Protein AF-A0A395CRZ8-F1 (afdb_monomer_lite)

Radius of gyration: 16.86 Å; chains: 1; bounding box: 37×49×40 Å

Foldseek 3Di:
DDDDPPPWKWFKDKWKAFQVPGTDPVVVSLVQNVVCCVVVQADADPVVVVVLSVVQVVPDDDGIKIKMWTQTRPRDIDIDIDHDDDDDPPDDDDDDDFPDDDDPPPPCVSTRMPPCVVVVVSVVVD

Structure (mmCIF, N/CA/C/O backbone):
data_AF-A0A395CRZ8-F1
#
_entry.id   AF-A0A395CRZ8-F1
#
loop_
_atom_site.group_PDB
_atom_site.id
_atom_site.type_symbol
_atom_site.label_atom_id
_atom_site.label_alt_id
_atom_site.label_comp_id
_atom_site.label_asym_id
_atom_site.label_entity_id
_atom_site.label_seq_id
_atom_site.pdbx_PDB_ins_code
_atom_site.Cartn_x
_atom_site.Cartn_y
_atom_site.Cartn_z
_atom_site.occupancy
_atom_site.B_iso_or_equiv
_atom_site.auth_seq_id
_atom_site.auth_comp_id
_atom_site.auth_asym_id
_atom_site.auth_atom_id
_atom_site.pdbx_PDB_model_num
ATOM 1 N N . MET A 1 1 ? 19.644 -24.123 -15.838 1.00 33.19 1 MET A N 1
ATOM 2 C CA . MET A 1 1 ? 20.011 -22.693 -15.876 1.00 33.19 1 MET A CA 1
ATOM 3 C C . MET A 1 1 ? 19.369 -22.075 -14.658 1.00 33.19 1 MET A C 1
ATOM 5 O O . MET A 1 1 ? 18.172 -22.239 -14.490 1.00 33.19 1 MET A O 1
ATOM 9 N N . ASN A 1 2 ? 20.184 -21.553 -13.749 1.00 37.94 2 ASN A N 1
ATOM 10 C CA . ASN A 1 2 ? 19.748 -21.073 -12.445 1.00 37.94 2 ASN A CA 1
ATOM 11 C C . ASN A 1 2 ? 19.117 -19.688 -12.638 1.00 37.94 2 ASN A C 1
ATOM 13 O O . ASN A 1 2 ? 19.835 -18.696 -12.740 1.00 37.94 2 ASN A O 1
ATOM 17 N N . GLU A 1 3 ? 17.799 -19.645 -12.809 1.00 33.69 3 GLU A N 1
ATOM 18 C CA . GLU A 1 3 ? 17.032 -18.402 -12.795 1.00 33.69 3 GLU A CA 1
ATOM 19 C C . GLU A 1 3 ? 17.048 -17.898 -11.349 1.00 33.69 3 GLU A C 1
ATOM 21 O O . GLU A 1 3 ? 16.592 -18.595 -10.442 1.00 33.69 3 GLU A O 1
ATOM 26 N N . ALA A 1 4 ? 17.640 -16.728 -11.104 1.00 39.41 4 ALA A N 1
ATOM 27 C CA . ALA A 1 4 ? 17.438 -16.044 -9.833 1.00 39.41 4 ALA A CA 1
ATOM 28 C C . ALA A 1 4 ? 15.918 -15.934 -9.603 1.00 39.41 4 ALA A C 1
ATOM 30 O O . ALA A 1 4 ? 15.211 -15.620 -10.568 1.00 39.41 4 ALA A O 1
ATOM 31 N N . PRO A 1 5 ? 15.388 -16.221 -8.397 1.00 42.19 5 PRO A N 1
ATOM 32 C CA . PRO A 1 5 ? 13.961 -16.066 -8.159 1.00 42.19 5 PRO A CA 1
ATOM 33 C C . PRO A 1 5 ? 13.599 -14.631 -8.534 1.00 42.19 5 PRO A C 1
ATOM 35 O O . PRO A 1 5 ? 14.278 -13.699 -8.099 1.00 42.19 5 PRO A O 1
ATOM 38 N N . ALA A 1 6 ? 12.598 -14.469 -9.403 1.00 53.72 6 ALA A N 1
ATOM 39 C CA . ALA A 1 6 ? 12.046 -13.165 -9.736 1.00 53.72 6 ALA A CA 1
ATOM 40 C C . ALA A 1 6 ? 11.872 -12.394 -8.422 1.00 53.72 6 ALA A C 1
ATOM 42 O O . ALA A 1 6 ? 11.175 -12.898 -7.544 1.00 53.72 6 ALA A O 1
ATOM 43 N N . GLU A 1 7 ? 12.588 -11.274 -8.265 1.00 55.81 7 GLU A N 1
ATOM 44 C CA . GLU A 1 7 ? 12.706 -10.540 -6.998 1.00 55.81 7 GLU A CA 1
ATOM 45 C C . GLU A 1 7 ? 11.369 -10.519 -6.253 1.00 55.81 7 GLU A C 1
ATOM 47 O O . GLU A 1 7 ? 10.356 -10.093 -6.812 1.00 55.81 7 GLU A O 1
ATOM 52 N N . ASP A 1 8 ? 11.355 -11.028 -5.021 1.00 79.06 8 ASP A N 1
ATOM 53 C CA . ASP A 1 8 ? 10.127 -11.201 -4.252 1.00 79.06 8 ASP A CA 1
ATOM 54 C C . ASP A 1 8 ? 9.592 -9.820 -3.846 1.00 79.06 8 ASP A C 1
ATOM 56 O O . ASP A 1 8 ? 10.134 -9.141 -2.974 1.00 79.06 8 ASP A O 1
ATOM 60 N N . PHE A 1 9 ? 8.571 -9.342 -4.557 1.00 94.19 9 PHE A N 1
ATOM 61 C CA . PHE A 1 9 ? 7.915 -8.069 -4.286 1.00 94.19 9 PHE A CA 1
ATOM 62 C C . PHE A 1 9 ? 6.467 -8.287 -3.864 1.00 94.19 9 PHE A C 1
ATOM 64 O O . PHE A 1 9 ? 5.823 -9.252 -4.268 1.00 94.19 9 PHE A O 1
ATOM 71 N N . GLY A 1 10 ? 5.939 -7.346 -3.087 1.00 97.50 10 GLY A N 1
ATOM 72 C CA . GLY A 1 10 ? 4.551 -7.335 -2.647 1.00 97.50 10 GLY A CA 1
ATOM 73 C C . GLY A 1 10 ? 3.709 -6.303 -3.389 1.00 97.50 10 GLY A C 1
ATOM 74 O O . GLY A 1 10 ? 4.233 -5.309 -3.904 1.00 97.50 10 GLY A O 1
ATOM 75 N N . LEU A 1 11 ? 2.394 -6.512 -3.403 1.00 98.50 11 LEU A N 1
ATOM 76 C CA . LEU A 1 11 ? 1.412 -5.497 -3.786 1.00 98.50 11 LEU A CA 1
ATOM 77 C C . LEU A 1 11 ? 1.034 -4.679 -2.555 1.00 98.50 11 LEU A C 1
ATOM 79 O O . LEU A 1 11 ? 0.685 -5.240 -1.525 1.00 98.50 11 LEU A O 1
ATOM 83 N N . ILE A 1 12 ? 1.107 -3.356 -2.647 1.00 98.50 12 ILE A N 1
ATOM 84 C CA . ILE A 1 12 ? 0.843 -2.454 -1.525 1.00 98.50 12 ILE A CA 1
ATOM 85 C C . ILE A 1 12 ? -0.529 -1.825 -1.697 1.00 98.50 12 ILE A C 1
ATOM 87 O O . ILE A 1 12 ? -0.810 -1.220 -2.730 1.00 98.50 12 ILE A O 1
ATOM 91 N N . GLU A 1 13 ? -1.302 -1.801 -0.620 1.00 98.62 13 GLU A N 1
ATOM 92 C CA . GLU A 1 13 ? -2.409 -0.871 -0.457 1.00 98.62 13 GLU A CA 1
ATOM 93 C C . GLU A 1 13 ? -2.166 0.051 0.740 1.00 98.62 13 GLU A C 1
ATOM 95 O O . GLU A 1 13 ? -1.615 -0.343 1.766 1.00 98.62 13 GLU A O 1
ATOM 100 N N . THR A 1 14 ? -2.496 1.334 0.593 1.00 98.31 14 THR A N 1
ATOM 101 C CA . THR A 1 14 ? -2.410 2.311 1.689 1.00 98.31 14 THR A CA 1
ATOM 102 C C . THR A 1 14 ? -3.681 3.131 1.701 1.00 98.31 14 THR A C 1
ATOM 104 O O . THR A 1 14 ? -3.919 3.880 0.756 1.00 98.31 14 THR A O 1
ATOM 107 N N . LEU A 1 15 ? -4.483 2.961 2.746 1.00 98.12 15 LEU A N 1
ATOM 108 C CA . LEU A 1 15 ? -5.813 3.533 2.874 1.00 98.12 15 LEU A CA 1
ATOM 109 C C . LEU A 1 15 ? -5.841 4.541 4.013 1.00 98.12 15 LEU A C 1
ATOM 111 O O . LEU A 1 15 ? -5.145 4.402 5.021 1.00 98.12 15 LEU A O 1
ATOM 115 N N . LEU A 1 16 ? -6.700 5.536 3.853 1.00 98.38 16 LEU A N 1
ATOM 116 C CA . LEU A 1 16 ? -7.154 6.350 4.962 1.00 98.38 16 LEU A CA 1
ATOM 117 C C . LEU A 1 16 ? -8.374 5.676 5.595 1.00 98.38 16 LEU A C 1
ATOM 119 O O . LEU A 1 16 ? -9.312 5.315 4.887 1.00 98.38 16 LEU A O 1
ATOM 123 N N . TRP A 1 17 ? -8.378 5.574 6.917 1.00 98.56 17 TRP A N 1
ATOM 124 C CA . TRP A 1 17 ? -9.564 5.255 7.700 1.00 98.56 17 TRP A CA 1
ATOM 125 C C . TRP A 1 17 ? -9.858 6.384 8.687 1.00 98.56 17 TRP A C 1
ATOM 127 O O . TRP A 1 17 ? -8.932 6.953 9.274 1.00 98.56 17 TRP A O 1
ATOM 137 N N . THR A 1 18 ? -11.135 6.709 8.877 1.00 97.94 18 THR A N 1
ATOM 138 C CA . THR A 1 18 ? -11.590 7.574 9.972 1.00 97.94 18 THR A CA 1
ATOM 139 C C . THR A 1 18 ? -12.710 6.899 10.749 1.00 97.94 18 THR A C 1
ATOM 141 O O . THR A 1 18 ? -13.495 6.139 10.184 1.00 97.94 18 THR A O 1
ATOM 144 N N . GLN A 1 19 ? -12.832 7.211 12.037 1.00 96.31 19 GLN A N 1
ATOM 145 C CA . GLN A 1 19 ? -13.923 6.688 12.859 1.00 96.31 19 GLN A CA 1
ATOM 146 C C . GLN A 1 19 ? -15.305 7.136 12.351 1.00 96.31 19 GLN A C 1
ATOM 148 O O . GLN A 1 19 ? -16.281 6.405 12.501 1.00 96.31 19 GLN A O 1
ATOM 153 N N . ALA A 1 20 ? -15.390 8.322 11.742 1.00 96.25 20 ALA A N 1
ATOM 154 C CA . ALA A 1 20 ? -16.644 8.891 11.254 1.00 96.25 20 ALA A CA 1
ATOM 155 C C . ALA A 1 20 ? -17.084 8.334 9.889 1.00 96.25 20 ALA A C 1
ATOM 157 O O . ALA A 1 20 ? -18.278 8.161 9.662 1.00 96.25 20 ALA A O 1
ATOM 158 N N . GLU A 1 21 ? -16.144 8.073 8.976 1.00 96.56 21 GLU A N 1
ATOM 159 C CA . GLU A 1 21 ? -16.448 7.765 7.566 1.00 96.56 21 GLU A CA 1
ATOM 160 C C . GLU A 1 21 ? -16.006 6.357 7.144 1.00 96.56 21 GLU A C 1
ATOM 162 O O . GLU A 1 21 ? -16.344 5.898 6.054 1.00 96.56 21 GLU A O 1
ATOM 167 N N . GLY A 1 22 ? -15.255 5.651 7.992 1.00 97.38 22 GLY A N 1
ATOM 168 C CA . GLY A 1 22 ? -14.689 4.349 7.669 1.00 97.38 22 GLY A CA 1
ATOM 169 C C . GLY A 1 22 ? -13.541 4.445 6.662 1.00 97.38 22 GLY A C 1
ATOM 170 O O . GLY A 1 22 ? -12.730 5.373 6.697 1.00 97.38 22 GLY A O 1
ATOM 171 N N . PHE A 1 23 ? -13.431 3.442 5.788 1.00 98.12 23 PHE A N 1
ATOM 172 C CA . PHE A 1 23 ? -12.357 3.338 4.800 1.00 98.12 23 PHE A CA 1
ATOM 173 C C . PHE A 1 23 ? -12.622 4.235 3.585 1.00 98.12 23 PHE A C 1
ATOM 175 O O . PHE A 1 23 ? -13.577 4.033 2.833 1.00 98.12 23 PHE A O 1
ATOM 182 N N . HIS A 1 24 ? -11.729 5.186 3.339 1.00 98.06 24 HIS A N 1
ATOM 183 C CA . HIS A 1 24 ? -11.809 6.055 2.172 1.00 98.06 24 HIS A CA 1
ATOM 184 C C . HIS A 1 24 ? -11.429 5.293 0.888 1.00 98.06 24 HIS A C 1
ATOM 186 O O . HIS A 1 24 ? -10.433 4.570 0.877 1.00 98.06 24 HIS A O 1
ATOM 192 N N . PHE A 1 25 ? -12.214 5.457 -0.186 1.00 98.06 25 PHE A N 1
ATOM 193 C CA . PHE A 1 25 ? -12.038 4.785 -1.491 1.00 98.06 25 PHE A CA 1
ATOM 194 C C . PHE A 1 25 ? -11.880 3.255 -1.427 1.00 98.06 25 PHE A C 1
ATOM 196 O O . PHE A 1 25 ? -11.131 2.647 -2.197 1.00 98.06 25 PHE A O 1
ATOM 203 N N . PHE A 1 26 ? -12.551 2.610 -0.471 1.00 98.31 26 PHE A N 1
ATOM 204 C CA . PHE A 1 26 ? -12.389 1.180 -0.216 1.00 98.31 26 PHE A CA 1
ATOM 205 C C . PHE A 1 26 ? -12.575 0.308 -1.466 1.00 98.31 26 PHE A C 1
ATOM 207 O O . PHE A 1 26 ? -11.746 -0.559 -1.748 1.00 98.31 26 PHE A O 1
ATOM 214 N N . ASN A 1 27 ? -13.628 0.568 -2.245 1.00 98.12 27 ASN A N 1
ATOM 215 C CA . ASN A 1 27 ? -13.944 -0.216 -3.438 1.00 98.12 27 ASN A CA 1
ATOM 216 C C . ASN A 1 27 ? -12.864 -0.070 -4.516 1.00 98.12 27 ASN A C 1
ATOM 218 O O . ASN A 1 27 ? -12.525 -1.040 -5.191 1.00 98.12 27 ASN A O 1
ATOM 222 N N . GLU A 1 28 ? -12.290 1.121 -4.661 1.00 98.56 28 GLU A N 1
ATOM 223 C CA . GLU A 1 28 ? -11.229 1.428 -5.612 1.00 98.56 28 GLU A CA 1
ATOM 224 C C . GLU A 1 28 ? -9.909 0.762 -5.210 1.00 98.56 28 GLU A C 1
ATOM 226 O O . GLU A 1 28 ? -9.225 0.182 -6.058 1.00 98.56 28 GLU A O 1
ATOM 231 N N . HIS A 1 29 ? -9.570 0.792 -3.917 1.00 98.56 29 HIS A N 1
ATOM 232 C CA . HIS A 1 29 ? -8.421 0.072 -3.365 1.00 98.56 29 HIS A CA 1
ATOM 233 C C . HIS A 1 29 ? -8.548 -1.437 -3.605 1.00 98.56 29 HIS A C 1
ATOM 235 O O . HIS A 1 29 ? -7.631 -2.068 -4.136 1.00 98.56 29 HIS A O 1
ATOM 241 N N . LEU A 1 30 ? -9.711 -2.007 -3.293 1.00 98.31 30 LEU A N 1
ATOM 242 C CA . LEU A 1 30 ? -9.986 -3.424 -3.488 1.00 98.31 30 LEU A CA 1
ATOM 243 C C . LEU A 1 30 ? -9.959 -3.823 -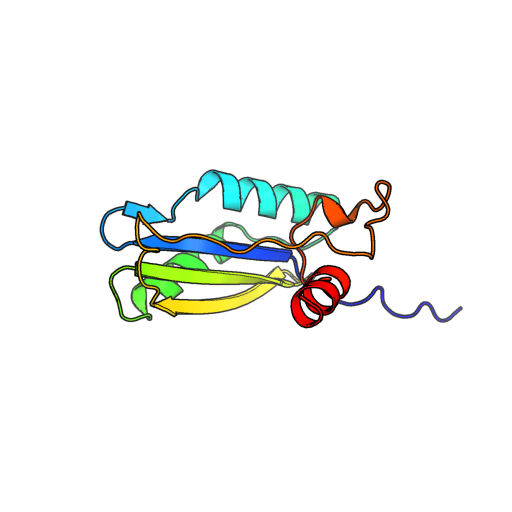4.971 1.00 98.31 30 LEU A C 1
ATOM 245 O O . LEU A 1 30 ? -9.356 -4.833 -5.334 1.00 98.31 30 LEU A O 1
ATOM 249 N N . ALA A 1 31 ? -10.565 -3.020 -5.849 1.00 98.44 31 ALA A N 1
ATOM 250 C CA . ALA A 1 31 ? -10.552 -3.262 -7.289 1.00 98.44 31 ALA A CA 1
ATOM 251 C C . ALA A 1 31 ? -9.126 -3.243 -7.860 1.00 98.44 31 ALA A C 1
ATOM 253 O O . ALA A 1 31 ? -8.775 -4.126 -8.647 1.00 98.44 31 ALA A O 1
ATOM 254 N N . ARG A 1 32 ? -8.289 -2.285 -7.436 1.00 98.50 32 ARG A N 1
ATOM 255 C CA . ARG A 1 32 ? -6.882 -2.204 -7.852 1.00 98.50 32 ARG A CA 1
ATOM 256 C C . ARG A 1 32 ? -6.074 -3.411 -7.384 1.00 98.50 32 ARG A C 1
ATOM 258 O O . ARG A 1 32 ? -5.337 -3.981 -8.194 1.00 98.50 32 ARG A O 1
ATOM 265 N N . LEU A 1 33 ? -6.205 -3.796 -6.113 1.00 98.56 33 LEU A N 1
ATOM 266 C CA . LEU A 1 33 ? -5.488 -4.942 -5.559 1.00 98.56 33 LEU A CA 1
ATOM 267 C C . LEU A 1 33 ? -5.899 -6.233 -6.269 1.00 98.56 33 LEU A C 1
ATOM 269 O O . LEU A 1 33 ? -5.030 -6.966 -6.732 1.00 98.56 33 LEU A O 1
ATOM 273 N N . ARG A 1 34 ? -7.208 -6.457 -6.454 1.00 98.56 34 ARG A N 1
ATOM 274 C CA . ARG A 1 34 ? -7.745 -7.627 -7.164 1.00 98.56 34 ARG A CA 1
ATOM 275 C C . ARG A 1 34 ? -7.231 -7.709 -8.603 1.00 98.56 34 ARG A C 1
ATOM 277 O O . ARG A 1 34 ? -6.795 -8.772 -9.036 1.00 98.56 34 ARG A O 1
ATOM 284 N N . ALA A 1 35 ? -7.260 -6.594 -9.337 1.00 98.50 35 ALA A N 1
ATOM 285 C CA . ALA A 1 35 ? -6.755 -6.541 -10.708 1.00 98.50 35 ALA A CA 1
ATOM 286 C C . ALA A 1 35 ? -5.249 -6.838 -10.764 1.00 98.50 35 ALA A C 1
ATOM 288 O O . ALA A 1 35 ? -4.819 -7.685 -11.539 1.00 98.50 35 ALA A O 1
ATOM 289 N N . SER A 1 36 ? -4.461 -6.210 -9.888 1.00 98.50 36 SER A N 1
ATOM 290 C CA . SER A 1 36 ? -3.009 -6.419 -9.839 1.00 98.50 36 SER A CA 1
ATOM 291 C C . SER A 1 36 ? -2.642 -7.843 -9.433 1.00 98.50 36 SER A C 1
ATOM 293 O O . SER A 1 36 ? -1.735 -8.426 -10.019 1.00 98.50 36 SER A O 1
ATOM 295 N N . ALA A 1 37 ? -3.359 -8.423 -8.468 1.00 98.25 37 ALA A N 1
ATOM 296 C CA . ALA A 1 37 ? -3.133 -9.792 -8.031 1.00 98.25 37 ALA A CA 1
ATOM 297 C C . ALA A 1 37 ? -3.405 -10.791 -9.160 1.00 98.25 37 ALA A C 1
ATOM 299 O O . ALA A 1 37 ? -2.582 -11.666 -9.417 1.00 98.25 37 ALA A O 1
ATOM 300 N N . ARG A 1 38 ? -4.508 -10.608 -9.896 1.00 98.19 38 ARG A N 1
ATOM 301 C CA . ARG A 1 38 ? -4.824 -11.415 -11.079 1.00 98.19 38 ARG A CA 1
ATOM 302 C C . ARG A 1 38 ? -3.754 -11.279 -12.162 1.00 98.19 38 ARG A C 1
ATOM 304 O O . ARG A 1 38 ? -3.285 -12.287 -12.676 1.00 98.19 38 ARG A O 1
ATOM 311 N N . ASP A 1 39 ? -3.386 -10.050 -12.511 1.00 97.75 39 ASP A N 1
ATOM 312 C CA . ASP A 1 39 ? -2.494 -9.779 -13.642 1.00 97.75 39 ASP A CA 1
ATOM 313 C C . ASP A 1 39 ? -1.045 -10.236 -13.362 1.00 97.75 39 ASP A C 1
ATOM 315 O O . ASP A 1 39 ? -0.324 -10.597 -14.289 1.00 97.75 39 ASP A O 1
ATOM 319 N N . LEU A 1 40 ? -0.625 -10.259 -12.089 1.00 96.00 40 LEU A N 1
ATOM 320 C CA . LEU A 1 40 ? 0.743 -10.592 -11.662 1.00 96.00 40 LEU A CA 1
ATOM 321 C C . LEU A 1 40 ? 0.875 -11.946 -10.941 1.00 96.00 40 LEU A C 1
ATOM 323 O O . LEU A 1 40 ? 1.964 -12.282 -10.460 1.00 96.00 40 LEU A O 1
ATOM 327 N N . GLY A 1 41 ? -0.215 -12.714 -10.849 1.00 96.31 41 GLY A N 1
ATOM 328 C CA . GLY A 1 41 ? -0.230 -14.059 -10.270 1.00 96.31 41 GLY A CA 1
ATOM 329 C C . GLY A 1 41 ? 0.008 -14.100 -8.757 1.00 96.31 41 GLY A C 1
ATOM 330 O O . GLY A 1 41 ? 0.800 -14.916 -8.290 1.00 96.31 41 GLY A O 1
ATOM 331 N N . PHE A 1 42 ? -0.635 -13.211 -7.997 1.00 97.62 42 PHE A N 1
ATOM 332 C CA . PHE A 1 42 ? -0.676 -13.269 -6.531 1.00 97.62 42 PHE A CA 1
ATOM 333 C C . PHE A 1 42 ? -1.936 -14.010 -6.088 1.00 97.62 42 PHE A C 1
ATOM 335 O O . PHE A 1 42 ? -3.024 -13.758 -6.616 1.00 97.62 42 PHE A O 1
ATOM 342 N N . ALA A 1 43 ? -1.811 -14.884 -5.091 1.00 98.06 43 ALA A N 1
ATOM 343 C CA . ALA A 1 43 ? -2.987 -15.410 -4.412 1.00 98.06 43 ALA A CA 1
ATOM 344 C C . ALA A 1 43 ? -3.677 -14.265 -3.657 1.00 98.06 43 ALA A C 1
ATOM 346 O O . ALA A 1 43 ? -3.018 -13.477 -2.983 1.00 98.06 43 ALA A O 1
ATOM 347 N N . PHE A 1 44 ? -4.998 -14.142 -3.786 1.00 98.38 44 PHE A N 1
ATOM 348 C CA . PHE A 1 44 ? -5.749 -13.076 -3.129 1.00 98.38 44 PHE A CA 1
ATOM 349 C C . PHE A 1 44 ? -7.062 -13.604 -2.552 1.00 98.38 44 PHE A C 1
ATOM 351 O O . PHE A 1 44 ? -7.990 -13.931 -3.291 1.00 98.38 44 PHE A O 1
ATOM 358 N N . ASP A 1 45 ? -7.122 -13.668 -1.221 1.00 98.38 45 ASP A N 1
ATOM 359 C CA . ASP A 1 45 ? -8.344 -13.896 -0.450 1.00 98.38 45 ASP A CA 1
ATOM 360 C C . ASP A 1 45 ? -8.895 -12.533 -0.013 1.00 98.38 45 ASP A C 1
ATOM 362 O O . ASP A 1 45 ? -8.421 -11.895 0.930 1.00 98.38 45 ASP A O 1
ATOM 366 N N . GLU A 1 46 ? -9.897 -12.070 -0.748 1.00 98.19 46 GLU A N 1
ATOM 367 C CA . GLU A 1 46 ? -10.572 -10.808 -0.480 1.00 98.19 46 GLU A CA 1
ATOM 368 C C . GLU A 1 46 ? -11.225 -10.761 0.910 1.00 98.19 46 GLU A C 1
ATOM 370 O O . GLU A 1 46 ? -10.942 -9.815 1.648 1.00 98.19 46 GLU A O 1
ATOM 375 N N . PRO A 1 47 ? -12.023 -11.758 1.339 1.00 98.44 47 PRO A N 1
ATOM 376 C CA . PRO A 1 47 ? -12.479 -11.838 2.722 1.00 98.44 47 PRO A CA 1
ATOM 377 C C . PRO A 1 47 ? -11.356 -11.715 3.765 1.00 98.44 47 PRO A C 1
ATOM 379 O O . PRO A 1 47 ? -11.551 -11.044 4.779 1.00 98.44 47 PRO A O 1
ATOM 382 N N . ALA A 1 48 ? -10.189 -12.331 3.550 1.00 97.94 48 ALA A N 1
ATOM 383 C CA . ALA A 1 48 ? -9.048 -12.185 4.461 1.00 97.94 48 ALA A CA 1
ATOM 384 C C . ALA A 1 48 ? -8.497 -10.754 4.488 1.00 97.94 48 ALA A C 1
ATOM 386 O O . ALA A 1 48 ? -8.223 -10.232 5.568 1.00 97.94 48 ALA A O 1
ATOM 387 N N . PHE A 1 49 ? -8.401 -10.098 3.331 1.00 97.94 49 PHE A N 1
ATOM 388 C CA . PHE A 1 49 ? -7.999 -8.695 3.231 1.00 97.94 49 PHE A CA 1
ATOM 389 C C . PHE A 1 49 ? -8.953 -7.754 3.978 1.00 97.94 49 PHE A C 1
ATOM 391 O O . PHE A 1 49 ? -8.499 -6.883 4.722 1.00 97.94 49 PHE A O 1
ATOM 398 N N . VAL A 1 50 ? -10.268 -7.954 3.839 1.00 98.06 50 VAL A N 1
ATOM 399 C CA . VAL A 1 50 ? -11.272 -7.153 4.560 1.00 98.06 50 VAL A CA 1
ATOM 400 C C . VAL A 1 50 ? -11.160 -7.360 6.069 1.00 98.06 50 VAL A C 1
ATOM 402 O O . VAL A 1 50 ? -11.065 -6.383 6.810 1.00 98.06 50 VAL A O 1
ATOM 405 N N . ARG A 1 51 ? -11.070 -8.616 6.530 1.00 98.31 51 ARG A N 1
ATOM 406 C CA . ARG A 1 51 ? -10.887 -8.920 7.960 1.00 98.31 51 ARG A CA 1
ATOM 407 C C . ARG A 1 51 ? -9.616 -8.288 8.529 1.00 98.31 51 ARG A C 1
ATOM 409 O O . ARG A 1 51 ? -9.635 -7.789 9.650 1.00 98.31 51 ARG A O 1
ATOM 416 N N . ALA A 1 52 ? -8.524 -8.293 7.765 1.00 97.81 52 ALA A N 1
ATOM 417 C CA . ALA A 1 52 ? -7.260 -7.690 8.178 1.00 97.81 52 ALA A CA 1
ATOM 418 C C . ALA A 1 52 ? -7.379 -6.165 8.358 1.00 97.81 52 ALA A C 1
ATOM 420 O O . ALA A 1 52 ? -6.887 -5.616 9.343 1.00 97.81 52 ALA A O 1
ATOM 421 N N . LEU A 1 53 ? -8.082 -5.480 7.450 1.00 97.62 53 LEU A N 1
ATOM 422 C CA . LEU A 1 53 ? -8.388 -4.054 7.583 1.00 97.62 53 LEU A CA 1
ATOM 423 C C . LEU A 1 53 ? -9.248 -3.759 8.820 1.00 97.62 53 LEU A C 1
ATOM 425 O O . LEU A 1 53 ? -8.925 -2.854 9.584 1.00 97.62 53 LEU A O 1
ATOM 429 N N . GLU A 1 54 ? -10.316 -4.524 9.040 1.00 97.25 54 GLU A N 1
ATOM 430 C CA . GLU A 1 54 ? -11.195 -4.361 10.204 1.00 97.25 54 GLU A CA 1
ATOM 431 C C . GLU A 1 54 ? -10.445 -4.580 11.526 1.00 97.25 54 GLU A C 1
ATOM 433 O O . GLU A 1 54 ? -10.603 -3.797 12.466 1.00 97.25 54 GLU A O 1
ATOM 438 N N . GLU A 1 55 ? -9.581 -5.596 11.600 1.00 97.69 55 GLU A N 1
ATOM 439 C CA . GLU A 1 55 ? -8.741 -5.858 12.774 1.00 97.69 55 GLU A CA 1
ATOM 440 C C . GLU A 1 55 ? -7.810 -4.679 13.085 1.00 97.69 55 GLU A C 1
ATOM 442 O O . GLU A 1 55 ? -7.719 -4.267 14.245 1.00 97.69 55 GLU A O 1
ATOM 447 N N . LEU A 1 56 ? -7.179 -4.074 12.068 1.00 96.81 56 LEU A N 1
ATOM 448 C CA . LEU A 1 56 ? -6.342 -2.885 12.264 1.00 96.81 56 LEU A CA 1
ATOM 449 C C . LEU A 1 56 ? -7.132 -1.740 12.906 1.00 96.81 56 LEU A C 1
ATOM 451 O O . LEU A 1 56 ? -6.616 -1.071 13.799 1.00 96.81 56 LEU A O 1
ATOM 455 N N . THR A 1 57 ? -8.382 -1.522 12.487 1.00 96.00 57 THR A N 1
ATOM 456 C CA . THR A 1 57 ? -9.220 -0.441 13.040 1.00 96.00 57 THR A CA 1
ATOM 457 C C . THR A 1 57 ? -9.660 -0.701 14.478 1.00 96.00 57 THR A C 1
ATOM 459 O O . THR A 1 57 ? -9.843 0.247 15.233 1.00 96.00 57 THR A O 1
ATOM 462 N N . ARG A 1 58 ? -9.796 -1.972 14.884 1.00 95.06 58 ARG A N 1
ATOM 463 C CA . ARG A 1 58 ? -10.159 -2.344 16.261 1.00 95.06 58 ARG A CA 1
ATOM 464 C C . ARG A 1 58 ? -8.979 -2.289 17.227 1.00 95.06 58 ARG A C 1
ATOM 466 O O . ARG A 1 58 ? -9.173 -2.009 18.406 1.00 95.06 58 ARG A O 1
ATOM 473 N N . THR A 1 59 ? -7.780 -2.604 16.748 1.00 94.31 59 THR A N 1
ATOM 474 C CA . THR A 1 59 ? -6.574 -2.723 17.588 1.00 94.31 59 THR A CA 1
ATOM 475 C C . THR A 1 59 ? -5.767 -1.435 17.676 1.00 94.31 59 THR A C 1
ATOM 477 O O . THR A 1 59 ? -5.021 -1.239 18.637 1.00 94.31 59 THR A O 1
ATOM 480 N N . SER A 1 60 ? -5.922 -0.539 16.704 1.00 92.75 60 SER A N 1
ATOM 481 C CA . SER A 1 60 ? -5.201 0.731 16.663 1.00 92.75 60 SER A CA 1
ATOM 482 C C . SER A 1 60 ? -5.916 1.814 17.460 1.00 92.75 60 SER A C 1
ATOM 484 O O . SER A 1 60 ? -7.139 1.848 17.544 1.00 92.75 60 SER A O 1
ATOM 486 N N . GLN A 1 61 ? -5.139 2.728 18.032 1.00 90.69 61 GLN A N 1
ATOM 487 C CA . GLN A 1 61 ? -5.661 3.893 18.743 1.00 90.69 61 GLN A CA 1
ATOM 488 C C . GLN A 1 61 ? -5.731 5.101 17.805 1.00 90.69 61 GLN A C 1
ATOM 490 O O . GLN A 1 61 ? -4.824 5.300 17.000 1.00 90.69 61 GLN A O 1
ATOM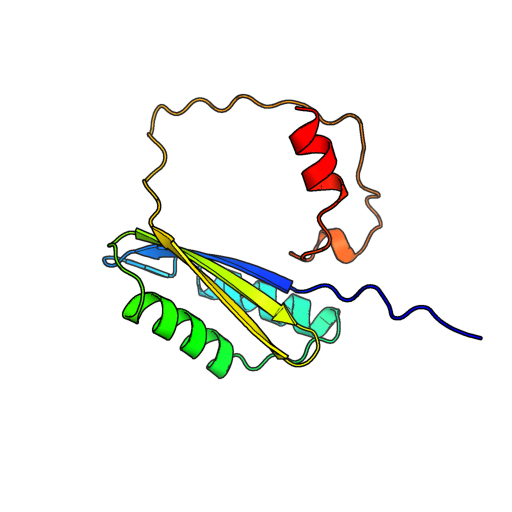 495 N N . GLY A 1 62 ? -6.760 5.935 17.953 1.00 92.62 62 GLY A N 1
ATOM 496 C CA . GLY A 1 62 ? -6.928 7.185 17.207 1.00 92.62 62 GLY A CA 1
ATOM 497 C C . GLY A 1 62 ? -8.096 7.161 16.222 1.00 92.62 62 GLY A C 1
ATOM 498 O O . GLY A 1 62 ? -8.503 6.116 15.728 1.00 92.62 62 GLY A O 1
ATOM 499 N N . GLU A 1 63 ? -8.629 8.343 15.922 1.00 95.81 63 GLU A N 1
ATOM 500 C CA . GLU A 1 63 ? -9.848 8.511 15.110 1.00 95.81 63 GLU A CA 1
ATOM 501 C C . GLU A 1 63 ? -9.554 8.654 13.608 1.00 95.81 63 GLU A C 1
ATOM 503 O O . GLU A 1 63 ? -10.467 8.707 12.782 1.00 95.81 63 GLU A O 1
ATOM 508 N N . ARG A 1 64 ? -8.268 8.743 13.249 1.00 97.94 64 ARG A N 1
ATOM 509 C CA . ARG A 1 64 ? -7.774 8.929 11.887 1.00 97.94 64 ARG A CA 1
ATOM 510 C C . ARG A 1 64 ? -6.489 8.137 11.684 1.00 97.94 64 ARG A C 1
ATOM 512 O O . ARG A 1 64 ? -5.449 8.468 12.250 1.00 97.94 64 ARG A O 1
ATOM 519 N N . LEU A 1 65 ? -6.559 7.108 10.849 1.00 98.44 65 LEU A N 1
ATOM 520 C CA . LEU A 1 65 ? -5.481 6.146 10.655 1.00 98.44 65 LEU A CA 1
ATOM 521 C C . LEU A 1 65 ? -5.054 6.083 9.192 1.00 98.44 65 LEU A C 1
ATOM 523 O O . LEU A 1 65 ? -5.880 6.060 8.278 1.00 98.44 65 LEU A O 1
ATOM 527 N N . ARG A 1 66 ? -3.745 5.969 8.972 1.00 98.50 66 ARG A N 1
ATOM 528 C CA . ARG A 1 66 ? -3.186 5.454 7.726 1.00 98.50 66 ARG A CA 1
ATOM 529 C C . ARG A 1 66 ? -2.958 3.961 7.894 1.00 98.50 66 ARG A C 1
ATOM 531 O O . ARG A 1 66 ? -2.093 3.551 8.667 1.00 98.50 66 ARG A O 1
ATOM 538 N N . LEU A 1 67 ? -3.706 3.173 7.140 1.00 98.38 67 LEU A N 1
ATOM 539 C CA . LEU A 1 67 ? -3.587 1.724 7.095 1.00 98.38 67 LEU A CA 1
ATOM 540 C C . LEU A 1 67 ? -2.712 1.346 5.908 1.00 98.38 67 LEU A C 1
ATOM 542 O O . LEU A 1 67 ? -2.885 1.888 4.819 1.00 98.38 67 LEU A O 1
ATOM 546 N N . ARG A 1 68 ? -1.772 0.430 6.100 1.00 98.31 68 ARG A N 1
ATOM 547 C CA . ARG A 1 68 ? -0.921 -0.114 5.043 1.00 98.31 68 ARG A CA 1
ATOM 548 C C . ARG A 1 68 ? -1.011 -1.629 5.069 1.00 98.31 68 ARG A C 1
ATOM 550 O O . ARG A 1 68 ? -0.849 -2.231 6.124 1.00 98.31 68 ARG A O 1
ATOM 557 N N . LEU A 1 69 ? -1.223 -2.217 3.900 1.00 98.38 69 LEU A N 1
ATOM 558 C CA . LEU A 1 69 ? -1.184 -3.655 3.691 1.00 98.38 69 LEU A CA 1
ATOM 559 C C . LEU A 1 69 ? -0.198 -3.978 2.575 1.00 98.38 69 LEU A C 1
ATOM 561 O O . LEU A 1 69 ? -0.106 -3.230 1.597 1.00 98.38 69 LEU A O 1
ATOM 565 N N . VAL A 1 70 ? 0.518 -5.086 2.726 1.00 98.50 70 VAL A N 1
ATOM 566 C CA . VAL A 1 70 ? 1.324 -5.697 1.669 1.00 98.50 70 VAL A CA 1
ATOM 567 C C . VAL A 1 70 ? 0.815 -7.111 1.450 1.00 98.50 70 VAL A C 1
ATOM 569 O O . VAL A 1 70 ? 0.817 -7.915 2.375 1.00 98.50 70 VAL A O 1
ATOM 572 N N . LEU A 1 71 ? 0.370 -7.399 0.232 1.00 98.56 71 LEU A N 1
ATOM 573 C CA . LEU A 1 71 ? 0.038 -8.741 -0.219 1.00 98.56 71 LEU A CA 1
ATOM 574 C C . LEU A 1 71 ? 1.286 -9.385 -0.817 1.00 98.56 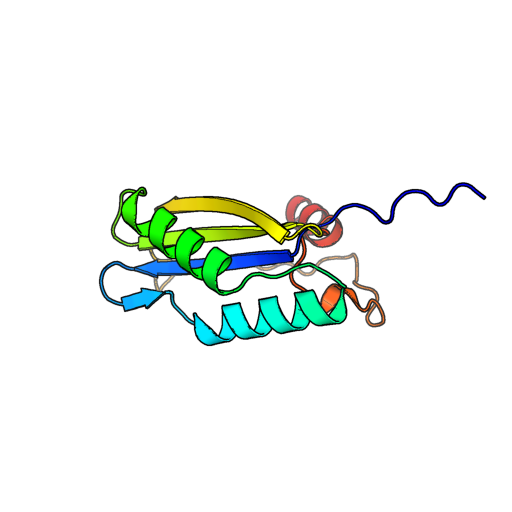71 LEU A C 1
ATOM 576 O O . LEU A 1 71 ? 1.833 -8.882 -1.805 1.00 98.56 71 LEU A O 1
ATOM 580 N N . HIS A 1 72 ? 1.708 -10.498 -0.231 1.00 97.62 72 HIS A N 1
ATOM 581 C CA . HIS A 1 72 ? 2.762 -11.348 -0.769 1.00 97.62 72 HIS A CA 1
ATOM 582 C C . HIS A 1 72 ? 2.193 -12.364 -1.757 1.00 97.62 72 HIS A C 1
ATOM 584 O O . HIS A 1 72 ? 0.985 -12.600 -1.827 1.00 97.62 72 HIS A O 1
ATOM 590 N N . ARG A 1 73 ? 3.076 -12.963 -2.558 1.00 95.62 73 ARG A N 1
ATOM 591 C CA . ARG A 1 73 ? 2.689 -13.844 -3.666 1.00 95.62 73 ARG A CA 1
ATOM 592 C C . ARG A 1 73 ? 1.878 -15.063 -3.221 1.00 95.62 73 ARG A C 1
ATOM 594 O O . ARG A 1 73 ? 0.987 -15.494 -3.951 1.00 95.62 73 ARG A O 1
ATOM 601 N N . ASP A 1 74 ? 2.168 -15.580 -2.031 1.00 95.88 74 ASP A N 1
ATOM 602 C CA . ASP A 1 74 ? 1.483 -16.717 -1.407 1.00 95.88 74 ASP A CA 1
ATOM 603 C C . ASP A 1 74 ? 0.109 -16.368 -0.806 1.00 95.88 74 ASP A C 1
ATOM 605 O O . ASP A 1 74 ? -0.620 -17.261 -0.377 1.00 95.88 74 ASP A O 1
ATOM 609 N N . GLY A 1 75 ? -0.269 -15.088 -0.808 1.00 96.75 75 GLY A N 1
ATOM 610 C CA . GLY A 1 75 ? -1.519 -14.590 -0.243 1.00 96.75 75 GLY A CA 1
ATOM 611 C C . GLY A 1 75 ? -1.414 -14.127 1.208 1.00 96.75 75 GLY A C 1
ATOM 612 O O . GLY A 1 75 ? -2.406 -13.645 1.757 1.00 96.75 75 GLY A O 1
ATOM 613 N N . SER A 1 76 ? -0.237 -14.233 1.833 1.00 97.12 76 SER A N 1
ATOM 614 C CA . SER A 1 76 ? -0.010 -13.665 3.159 1.00 97.12 76 SER A CA 1
ATOM 615 C C . SER A 1 76 ? -0.067 -12.133 3.124 1.00 97.12 76 SER A C 1
ATOM 617 O O . SER A 1 76 ? 0.268 -11.485 2.126 1.00 97.12 76 SER A O 1
ATOM 619 N N . LEU A 1 77 ? -0.543 -11.553 4.229 1.00 97.81 77 LEU A N 1
ATOM 620 C CA . LEU A 1 77 ? -0.730 -10.115 4.393 1.00 97.81 77 LEU A CA 1
ATOM 621 C C . LEU A 1 77 ? 0.162 -9.594 5.520 1.00 97.81 77 LEU A C 1
ATOM 623 O O . LEU A 1 77 ? 0.001 -9.984 6.675 1.00 97.81 77 LEU A O 1
ATOM 627 N N . GLU A 1 78 ? 1.047 -8.659 5.194 1.00 97.94 78 GLU A N 1
ATOM 628 C CA . GLU A 1 78 ? 1.682 -7.780 6.177 1.00 97.94 78 GLU A CA 1
ATOM 629 C C . GLU A 1 78 ? 0.779 -6.562 6.387 1.00 97.94 78 GLU A C 1
ATOM 631 O O . GLU A 1 78 ? 0.304 -5.960 5.421 1.00 97.94 78 GLU A O 1
ATOM 636 N N . THR A 1 79 ? 0.544 -6.170 7.637 1.00 97.88 79 THR A N 1
ATOM 637 C CA . THR A 1 79 ? -0.385 -5.087 7.977 1.00 97.88 79 THR A CA 1
ATOM 638 C C . THR A 1 79 ? 0.233 -4.098 8.951 1.00 97.88 79 THR A C 1
ATOM 640 O O . THR A 1 79 ? 0.912 -4.496 9.894 1.00 97.88 79 THR A O 1
ATOM 643 N N . GLY A 1 80 ? -0.068 -2.814 8.785 1.00 97.44 80 GLY A N 1
ATOM 644 C CA . GLY A 1 80 ? 0.316 -1.773 9.730 1.00 97.44 80 GLY A CA 1
ATOM 645 C C . GLY A 1 80 ? -0.687 -0.630 9.756 1.00 97.44 80 GLY A C 1
ATOM 646 O O . GLY A 1 80 ? -1.318 -0.312 8.748 1.00 97.44 80 GLY A O 1
ATOM 647 N N . ALA A 1 81 ? -0.810 0.011 10.910 1.00 98.25 81 ALA A N 1
ATOM 648 C CA . ALA A 1 81 ? -1.669 1.165 11.112 1.00 98.25 81 ALA A CA 1
ATOM 649 C C . ALA A 1 81 ? -0.933 2.212 11.938 1.00 98.25 81 ALA A C 1
ATOM 651 O O . ALA A 1 81 ? -0.262 1.889 12.917 1.00 98.25 81 ALA A O 1
ATOM 652 N N . VAL A 1 82 ? -1.046 3.471 11.524 1.00 97.94 82 VAL A N 1
ATOM 653 C CA . VAL A 1 82 ? -0.481 4.604 12.259 1.00 97.94 82 VAL A CA 1
ATOM 654 C C . VAL A 1 82 ? -1.493 5.746 12.321 1.00 97.94 82 VAL A C 1
ATOM 656 O O . VAL A 1 82 ? -2.125 6.030 11.296 1.00 97.94 82 VAL A O 1
ATOM 659 N N . PRO A 1 83 ? -1.647 6.425 13.472 1.00 97.75 83 PRO A N 1
ATOM 660 C CA . PRO A 1 83 ? -2.370 7.689 13.538 1.00 97.75 83 PRO A CA 1
ATOM 661 C C . PRO A 1 83 ? -1.746 8.712 12.595 1.00 97.75 83 PRO A C 1
ATOM 663 O O . PRO A 1 83 ? -0.520 8.770 12.463 1.00 97.75 83 PRO A O 1
ATOM 666 N N . ILE A 1 84 ? -2.582 9.507 11.931 1.00 97.25 84 ILE A N 1
ATOM 667 C CA . ILE A 1 84 ? -2.117 10.615 11.094 1.00 97.25 84 ILE A CA 1
ATOM 668 C C . ILE A 1 84 ? -2.956 11.863 11.333 1.00 97.25 84 ILE A C 1
ATOM 670 O O . ILE A 1 84 ? -4.180 11.793 11.439 1.00 97.25 84 ILE A O 1
ATOM 674 N N . ASP A 1 85 ? -2.294 13.013 11.325 1.00 95.75 85 ASP A N 1
ATOM 675 C CA . ASP A 1 85 ? -2.967 14.303 11.328 1.00 95.75 85 ASP A CA 1
ATOM 676 C C . ASP A 1 85 ? -3.481 14.654 9.922 1.00 95.75 85 ASP A C 1
ATOM 678 O O . ASP A 1 85 ? -2.926 14.212 8.905 1.00 95.75 85 ASP A O 1
ATOM 682 N N . PRO A 1 86 ? -4.566 15.437 9.812 1.00 94.12 86 PRO A N 1
ATOM 683 C CA . PRO A 1 86 ? -4.954 16.017 8.538 1.00 94.12 86 PRO A CA 1
ATOM 684 C C . PRO A 1 86 ? -3.867 16.978 8.041 1.00 94.12 86 PRO A C 1
ATOM 686 O O . PRO A 1 86 ? -3.294 17.751 8.805 1.00 94.12 86 PRO A O 1
ATOM 689 N N . VAL A 1 87 ? -3.616 16.964 6.731 1.00 93.06 87 VAL A N 1
ATOM 690 C CA . VAL A 1 87 ? -2.745 17.964 6.105 1.00 93.06 87 VAL A CA 1
ATOM 691 C C . VAL A 1 87 ? -3.426 19.337 6.221 1.00 93.06 87 VAL A C 1
ATOM 693 O O . VAL A 1 87 ? -4.601 19.443 5.847 1.00 93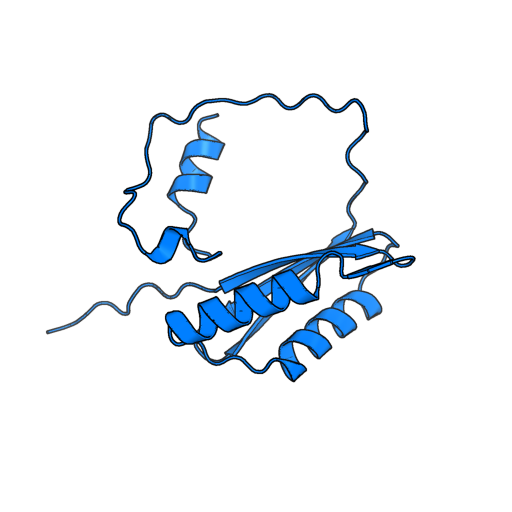.06 87 VAL A O 1
ATOM 696 N N . PRO A 1 88 ? -2.736 20.382 6.720 1.00 95.25 88 PRO A N 1
ATOM 697 C CA . PRO A 1 88 ? -3.292 21.730 6.790 1.00 95.25 88 PRO A CA 1
ATOM 698 C C . PRO A 1 88 ? -3.778 22.218 5.423 1.00 95.25 88 PRO A C 1
ATOM 700 O O . PRO A 1 88 ? -3.165 21.938 4.393 1.00 95.25 88 PRO A O 1
ATOM 703 N N . ARG A 1 89 ? -4.887 22.964 5.397 1.00 94.94 89 ARG A N 1
ATOM 704 C CA . ARG A 1 89 ? -5.490 23.453 4.141 1.00 94.94 89 ARG A CA 1
ATOM 705 C C . ARG A 1 89 ? -4.588 24.428 3.381 1.00 94.94 89 ARG A C 1
ATOM 707 O O . ARG A 1 89 ? -4.718 24.554 2.170 1.00 94.94 89 ARG A O 1
ATOM 714 N N . ASP A 1 90 ? -3.707 25.107 4.096 1.00 96.25 90 ASP A N 1
ATOM 715 C CA . ASP A 1 90 ? -2.723 26.066 3.608 1.00 96.25 90 ASP A CA 1
ATOM 716 C C . ASP A 1 90 ? -1.331 25.443 3.406 1.00 96.25 90 ASP A C 1
ATOM 718 O O . ASP A 1 90 ? -0.370 26.158 3.124 1.00 96.25 90 ASP A O 1
ATOM 722 N N . ALA A 1 91 ? -1.200 24.115 3.521 1.00 96.50 91 ALA A N 1
ATOM 723 C CA . ALA A 1 91 ? 0.069 23.435 3.307 1.00 96.50 91 ALA A CA 1
ATOM 724 C C . ALA A 1 91 ? 0.569 23.642 1.867 1.00 96.50 91 ALA A C 1
ATOM 726 O O . ALA A 1 91 ? -0.056 23.202 0.899 1.00 96.50 91 ALA A O 1
ATOM 727 N N . VAL A 1 92 ? 1.741 24.264 1.726 1.00 96.69 92 VAL A N 1
ATOM 728 C CA . VAL A 1 92 ? 2.417 24.448 0.436 1.00 96.69 92 VAL A CA 1
ATOM 729 C C . VAL A 1 92 ? 3.488 23.377 0.266 1.00 96.69 92 VAL A C 1
ATOM 731 O O . VAL A 1 92 ? 4.444 23.304 1.038 1.00 96.69 92 VAL A O 1
ATOM 734 N N . TRP A 1 93 ? 3.345 22.553 -0.772 1.00 95.69 93 TRP A N 1
ATOM 735 C CA . TRP A 1 93 ? 4.304 21.499 -1.095 1.00 95.69 93 TRP A CA 1
ATOM 736 C C . TRP A 1 93 ? 5.411 22.047 -1.992 1.00 95.69 93 TRP A C 1
ATOM 738 O O . TRP A 1 93 ? 5.147 22.656 -3.029 1.00 95.69 93 TRP A O 1
ATOM 748 N N . ARG A 1 94 ? 6.665 21.790 -1.618 1.00 94.94 94 ARG A N 1
ATOM 749 C CA . ARG A 1 94 ? 7.814 21.997 -2.505 1.00 94.94 94 ARG A CA 1
ATOM 750 C C . ARG A 1 94 ? 7.957 20.776 -3.404 1.00 94.94 94 ARG A C 1
ATOM 752 O O . ARG A 1 94 ? 7.946 19.651 -2.915 1.00 94.94 94 ARG A O 1
ATOM 759 N N . VAL A 1 95 ? 8.092 21.004 -4.706 1.00 94.62 95 VAL A N 1
ATOM 760 C CA . VAL A 1 95 ? 8.184 19.940 -5.713 1.00 94.62 95 VAL A CA 1
ATOM 761 C C . VAL A 1 95 ? 9.448 20.138 -6.540 1.00 94.62 95 VAL A C 1
ATOM 763 O O . VAL A 1 95 ? 9.766 21.261 -6.930 1.00 94.62 95 VAL A O 1
ATOM 766 N N . ALA A 1 96 ? 10.147 19.040 -6.819 1.00 93.44 96 ALA A N 1
ATOM 767 C CA . ALA A 1 96 ? 11.306 18.988 -7.698 1.00 93.44 96 ALA A CA 1
ATOM 768 C C . ALA A 1 96 ? 11.058 18.003 -8.848 1.00 93.44 96 ALA A C 1
ATOM 770 O O . ALA A 1 96 ? 10.249 17.079 -8.736 1.00 93.44 96 ALA A O 1
ATOM 771 N N . VAL A 1 97 ? 11.756 18.207 -9.966 1.00 94.75 97 VAL A N 1
ATOM 772 C CA . VAL A 1 97 ? 11.718 17.290 -11.109 1.00 94.75 97 VAL A CA 1
ATOM 773 C C . VAL A 1 97 ? 12.945 16.390 -11.049 1.00 94.75 97 VAL A C 1
ATOM 775 O O . VAL A 1 97 ? 14.070 16.861 -11.216 1.00 94.75 97 VAL A O 1
ATOM 778 N N . ALA A 1 98 ? 12.702 15.100 -10.828 1.00 94.88 98 ALA A N 1
ATOM 779 C CA . ALA A 1 98 ? 13.714 14.050 -10.823 1.00 94.88 98 ALA A CA 1
ATOM 780 C C . ALA A 1 98 ? 14.505 14.006 -12.145 1.00 94.88 98 ALA A C 1
ATOM 782 O O . ALA A 1 98 ? 13.955 14.245 -13.230 1.00 94.88 98 ALA A O 1
ATOM 783 N N . ARG A 1 99 ? 15.802 13.685 -12.062 1.00 91.75 99 ARG A N 1
ATOM 784 C CA . ARG A 1 99 ? 16.659 13.547 -13.252 1.00 91.75 99 ARG A CA 1
ATOM 785 C C . ARG A 1 99 ? 16.459 12.187 -13.899 1.00 91.75 99 ARG A C 1
ATOM 787 O O . ARG A 1 99 ? 16.422 12.102 -15.131 1.00 91.75 99 ARG A O 1
ATOM 794 N N . ARG A 1 100 ? 16.320 11.135 -13.088 1.00 94.06 100 ARG A N 1
ATOM 795 C CA . ARG A 1 100 ? 16.071 9.787 -13.596 1.00 94.06 100 ARG A CA 1
ATOM 796 C C . ARG A 1 100 ? 14.626 9.656 -14.064 1.00 94.06 100 ARG A C 1
ATOM 798 O O . ARG A 1 100 ? 13.720 10.360 -13.620 1.00 94.06 100 ARG A O 1
ATOM 805 N N . ARG A 1 101 ? 14.418 8.763 -15.028 1.00 93.75 101 ARG A N 1
ATOM 806 C CA . ARG A 1 101 ? 13.134 8.5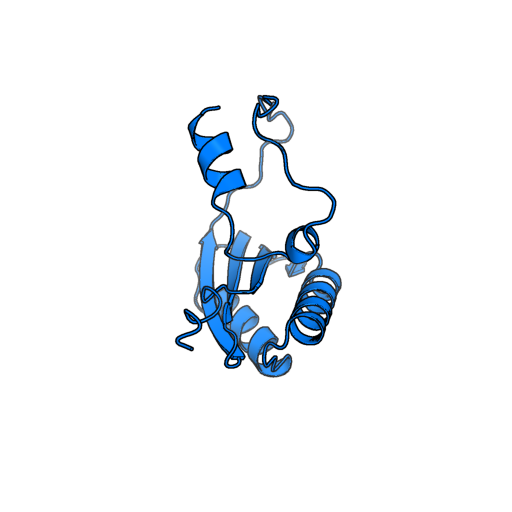61 -15.701 1.00 93.75 101 ARG A CA 1
ATOM 807 C C . ARG A 1 101 ? 12.719 7.106 -15.606 1.00 93.75 101 ARG A C 1
ATOM 809 O O . ARG A 1 101 ? 13.556 6.212 -15.660 1.00 93.75 101 ARG A O 1
ATOM 816 N N . PHE A 1 102 ? 11.413 6.894 -15.537 1.00 94.00 102 PHE A N 1
ATOM 817 C CA . PHE A 1 102 ? 10.826 5.577 -15.722 1.00 94.00 102 PHE A CA 1
ATOM 818 C C . PHE A 1 102 ? 10.888 5.157 -17.194 1.00 94.00 102 PHE A C 1
ATOM 820 O O . PHE A 1 102 ? 10.716 5.986 -18.092 1.00 94.00 102 PHE A O 1
ATOM 827 N N . ALA A 1 103 ? 11.067 3.860 -17.437 1.00 93.38 103 ALA A N 1
ATOM 828 C CA . ALA A 1 103 ? 10.844 3.270 -18.748 1.00 93.38 103 ALA A CA 1
ATOM 829 C C . ALA A 1 103 ? 9.331 3.118 -18.961 1.00 93.38 103 ALA A C 1
ATOM 831 O O . ALA A 1 103 ? 8.679 2.338 -18.278 1.00 93.38 103 ALA A O 1
ATOM 832 N N . SER A 1 104 ? 8.742 3.880 -19.886 1.00 94.44 104 SER A N 1
ATOM 833 C CA . SER A 1 104 ? 7.278 3.920 -20.070 1.00 94.44 104 SER A CA 1
ATOM 834 C C . SER A 1 104 ? 6.654 2.585 -20.496 1.00 94.44 104 SER A C 1
ATOM 836 O O . SER A 1 104 ? 5.441 2.412 -20.389 1.00 94.44 104 SER A O 1
ATOM 838 N N . ASN A 1 105 ? 7.472 1.654 -20.986 1.00 94.88 105 ASN A N 1
ATOM 839 C CA . ASN A 1 105 ? 7.084 0.301 -21.365 1.00 94.88 105 ASN A CA 1
ATOM 840 C C . ASN A 1 105 ? 7.207 -0.720 -20.221 1.00 94.88 105 ASN A C 1
ATOM 842 O O . ASN A 1 105 ? 6.882 -1.883 -20.445 1.00 94.88 105 ASN A O 1
ATOM 846 N N . ASP A 1 106 ? 7.649 -0.320 -19.025 1.00 93.38 106 ASP A N 1
ATOM 847 C CA . ASP A 1 106 ? 7.681 -1.204 -17.862 1.00 93.38 106 ASP A CA 1
ATOM 848 C C . ASP A 1 106 ? 6.241 -1.503 -17.392 1.00 93.38 106 ASP A C 1
ATOM 850 O O . ASP A 1 106 ? 5.526 -0.593 -16.945 1.00 93.38 106 ASP A O 1
ATOM 854 N N . PRO A 1 107 ? 5.781 -2.767 -17.484 1.00 91.12 107 PRO A N 1
ATOM 855 C CA . PRO A 1 107 ? 4.421 -3.133 -17.106 1.00 91.12 107 PRO A CA 1
ATOM 856 C C . PRO A 1 107 ? 4.148 -2.943 -15.607 1.00 91.12 107 PRO A C 1
ATOM 858 O O . PRO A 1 107 ? 2.998 -2.709 -15.230 1.00 91.12 107 PRO A O 1
ATOM 861 N N . LEU A 1 108 ? 5.174 -2.988 -14.747 1.00 93.25 108 LEU A N 1
ATOM 862 C CA . LEU A 1 108 ? 4.999 -2.893 -13.297 1.00 93.25 108 LEU A CA 1
ATOM 863 C C . LEU A 1 108 ? 4.635 -1.490 -12.815 1.00 93.25 108 LEU A C 1
ATOM 865 O O . LEU A 1 108 ? 4.070 -1.365 -11.732 1.00 93.25 108 LEU A O 1
ATOM 869 N N . LEU A 1 109 ? 4.846 -0.448 -13.626 1.00 94.56 109 LEU A N 1
ATOM 870 C CA . LEU A 1 109 ? 4.485 0.934 -13.273 1.00 94.56 109 LEU A CA 1
ATOM 871 C C . LEU A 1 109 ? 2.978 1.149 -13.090 1.00 94.56 109 LEU A C 1
ATOM 873 O O . LEU A 1 109 ? 2.558 2.152 -12.515 1.00 94.56 109 LEU A O 1
ATOM 877 N N . ARG A 1 110 ? 2.154 0.218 -13.578 1.00 95.62 110 ARG A N 1
ATOM 878 C CA . ARG A 1 110 ? 0.693 0.241 -13.418 1.00 95.62 110 ARG A CA 1
ATOM 879 C C . ARG A 1 110 ? 0.232 -0.369 -12.096 1.00 95.62 110 ARG A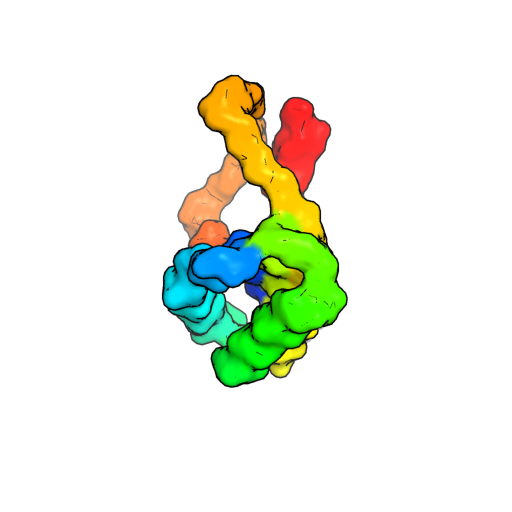 C 1
ATOM 881 O O . ARG A 1 110 ? -0.926 -0.203 -11.720 1.00 95.62 110 ARG A O 1
ATOM 888 N N . HIS A 1 111 ? 1.127 -1.063 -11.400 1.00 97.75 111 HIS A N 1
ATOM 889 C CA . HIS A 1 111 ? 0.836 -1.783 -10.174 1.00 97.75 111 HIS A CA 1
ATOM 890 C C . HIS A 1 111 ? 1.519 -1.098 -8.995 1.00 97.75 111 HIS A C 1
ATOM 892 O O . HIS A 1 111 ? 2.661 -0.647 -9.066 1.00 97.75 111 HIS A O 1
ATOM 898 N N . LYS A 1 112 ? 0.817 -1.020 -7.867 1.00 97.81 112 LYS A N 1
ATOM 899 C CA . LYS A 1 112 ? 1.373 -0.439 -6.648 1.00 97.81 112 LYS A CA 1
ATOM 900 C C . LYS A 1 112 ? 2.158 -1.522 -5.913 1.00 97.81 112 LYS A C 1
ATOM 902 O O . LYS A 1 112 ? 1.561 -2.351 -5.238 1.00 97.81 112 LYS A O 1
ATOM 907 N N . THR A 1 113 ? 3.480 -1.535 -6.064 1.00 97.62 113 THR A N 1
ATOM 908 C CA . THR A 1 113 ? 4.340 -2.603 -5.527 1.00 97.62 113 THR A CA 1
ATOM 909 C C . THR A 1 113 ? 5.347 -2.096 -4.492 1.00 97.62 113 THR A C 1
ATOM 911 O O . THR A 1 113 ? 5.509 -0.887 -4.295 1.00 97.62 113 THR A O 1
ATOM 914 N N . THR A 1 114 ? 6.046 -3.026 -3.838 1.00 96.69 114 THR A N 1
ATOM 915 C CA . THR A 1 114 ? 7.235 -2.748 -3.015 1.00 96.69 114 THR A CA 1
ATOM 916 C C . THR A 1 114 ? 8.502 -2.491 -3.838 1.00 96.69 114 THR A C 1
ATOM 918 O O . THR A 1 114 ? 9.494 -2.055 -3.264 1.00 96.69 114 THR A O 1
ATOM 921 N N . ARG A 1 115 ? 8.489 -2.667 -5.172 1.00 94.75 115 ARG A N 1
ATOM 922 C CA . ARG A 1 115 ? 9.623 -2.312 -6.049 1.00 94.75 115 ARG A CA 1
ATOM 923 C C . ARG A 1 115 ? 9.665 -0.804 -6.246 1.00 94.75 115 ARG A C 1
ATOM 925 O O . ARG A 1 115 ? 9.082 -0.259 -7.183 1.00 94.75 115 ARG A O 1
ATOM 932 N N . ARG A 1 116 ? 10.297 -0.124 -5.292 1.00 93.94 116 ARG A N 1
ATOM 933 C CA . ARG A 1 116 ? 10.236 1.335 -5.159 1.00 93.94 116 ARG A CA 1
ATOM 934 C C . ARG A 1 116 ? 11.582 2.041 -5.240 1.00 93.94 116 ARG A C 1
ATOM 936 O O . ARG A 1 116 ? 11.600 3.256 -5.081 1.00 93.94 116 ARG A O 1
ATOM 943 N N . GLU A 1 117 ? 12.651 1.319 -5.568 1.00 92.81 117 GLU A N 1
ATOM 944 C CA . GLU A 1 117 ? 14.028 1.827 -5.586 1.00 92.81 117 GLU A CA 1
ATOM 945 C C . GLU A 1 117 ? 14.152 3.182 -6.293 1.00 92.81 117 GLU A C 1
ATOM 947 O O . GLU A 1 117 ? 14.652 4.128 -5.700 1.00 92.81 117 GLU A O 1
ATOM 952 N N . LEU A 1 118 ? 13.609 3.323 -7.510 1.00 92.06 118 LEU A N 1
ATOM 953 C CA . LEU A 1 118 ? 13.684 4.587 -8.249 1.00 92.06 118 LEU A CA 1
ATOM 954 C C . LEU A 1 118 ? 12.901 5.729 -7.573 1.00 92.06 118 LEU A C 1
ATOM 956 O O . LEU A 1 118 ? 13.345 6.872 -7.586 1.00 92.06 118 LEU A O 1
ATOM 960 N N . TYR A 1 119 ? 11.741 5.447 -6.970 1.00 93.19 119 TYR A N 1
ATOM 961 C CA . TYR A 1 119 ? 11.003 6.469 -6.216 1.00 93.19 119 TYR A CA 1
ATOM 962 C C . TYR A 1 119 ? 11.778 6.903 -4.969 1.00 93.19 119 TYR A C 1
ATOM 964 O O . TYR A 1 119 ? 11.766 8.078 -4.621 1.00 93.19 119 TYR A O 1
ATOM 972 N N . GLU A 1 120 ? 12.409 5.951 -4.282 1.00 93.62 120 GLU A N 1
ATOM 973 C CA . GLU A 1 120 ? 13.133 6.181 -3.032 1.00 93.62 120 GLU A CA 1
ATOM 974 C C . GLU A 1 120 ? 14.465 6.892 -3.275 1.00 93.62 120 GLU A C 1
ATOM 976 O O . GLU A 1 120 ? 14.774 7.846 -2.563 1.00 93.62 120 GLU A O 1
ATOM 981 N N . SER A 1 121 ? 15.206 6.507 -4.318 1.00 92.88 121 SER A N 1
ATOM 982 C CA . SER A 1 121 ? 16.467 7.155 -4.677 1.00 92.88 121 SER A CA 1
ATOM 983 C C . SER A 1 121 ? 16.257 8.606 -5.101 1.00 92.88 121 SER A C 1
ATOM 985 O O . SER A 1 121 ? 16.958 9.485 -4.614 1.00 92.88 121 SER A O 1
ATOM 987 N N . GLU A 1 122 ? 15.264 8.885 -5.956 1.00 94.19 122 GLU A N 1
ATOM 988 C CA . GLU A 1 122 ? 15.007 10.262 -6.401 1.00 94.19 122 GLU A CA 1
ATOM 989 C C . GLU A 1 122 ? 14.407 11.130 -5.286 1.00 94.19 122 GLU A C 1
ATOM 991 O O . GLU A 1 122 ? 14.630 12.336 -5.279 1.00 94.19 122 GLU A O 1
ATOM 996 N N . LEU A 1 123 ? 13.669 10.545 -4.331 1.00 92.12 123 LEU A N 1
ATOM 997 C CA . LEU A 1 123 ? 13.191 11.277 -3.154 1.00 92.12 123 LEU A CA 1
ATOM 998 C C . LEU A 1 123 ? 14.340 11.644 -2.204 1.00 92.12 123 LEU A C 1
ATOM 1000 O O . LEU A 1 123 ? 14.306 12.716 -1.611 1.00 92.12 123 LEU A O 1
ATOM 1004 N N . ALA A 1 124 ? 15.343 10.776 -2.054 1.00 91.06 124 ALA A N 1
ATOM 1005 C CA . ALA A 1 124 ? 16.509 11.039 -1.210 1.00 91.06 124 ALA A CA 1
ATOM 1006 C C . ALA A 1 124 ? 17.454 12.110 -1.791 1.00 91.06 124 ALA A C 1
ATOM 1008 O O . ALA A 1 124 ? 18.202 12.732 -1.041 1.00 91.06 124 ALA A O 1
ATOM 1009 N N . GLU A 1 125 ? 17.426 12.328 -3.110 1.00 87.50 125 GLU A N 1
ATOM 1010 C CA . GLU A 1 125 ? 18.205 13.367 -3.802 1.00 87.50 125 GLU A CA 1
ATOM 1011 C C . GLU A 1 125 ? 17.512 14.752 -3.836 1.00 87.50 125 GLU A C 1
ATOM 1013 O O . GLU A 1 125 ? 18.123 15.718 -4.304 1.00 87.50 125 GLU A O 1
ATOM 1018 N N . ALA A 1 126 ? 16.252 14.852 -3.390 1.00 82.31 126 ALA A N 1
ATOM 1019 C CA . ALA A 1 126 ? 15.385 16.029 -3.551 1.00 82.31 126 ALA A CA 1
ATOM 1020 C C . ALA A 1 126 ? 15.477 17.087 -2.433 1.00 82.31 126 ALA A C 1
ATOM 1022 O O . ALA A 1 126 ? 15.837 16.752 -1.283 1.00 82.31 126 ALA A O 1
#

Sequence (126 aa):
MNEAPAEDFGLIETLLWTQAEGFHFFNEHLARLRASARDLGFAFDEPAFVRALEELTRTSQGERLRLRLVLHRDGSLETGAVPIDPVPRDAVWRVAVARRRFASNDPLLRHKTTRRELYESELAEA

Secondary structure (DSSP, 8-state):
--PPP-----EEEEEEEETTTEETTHHHHHHHHHHHHHHHT----HHHHHHHHHHHHHHS-SSEEEEEEEE-TTS-EEEEEEE-PPPPTTPPPP----SS---TT-GGGGS-BS--HHHHHHHHT-

pLDDT: mean 93.07, std 12.82, range [33.19, 98.62]